Protein AF-A0A3D3Q6C9-F1 (afdb_monomer_lite)

Radius of gyration: 16.37 Å; chains: 1; bounding box: 40×20×40 Å

Secondary structure (DSSP, 8-state):
-HHHHTT--EEEEEE-S--TTHHHHHHHHHHHT-EEEEEEE-----SS-SPPPPPP--

Structure (mmCIF, N/CA/C/O backbone):
data_AF-A0A3D3Q6C9-F1
#
_entry.id   AF-A0A3D3Q6C9-F1
#
loop_
_atom_site.group_PDB
_atom_site.id
_atom_site.type_symbol
_atom_site.label_atom_id
_atom_site.label_alt_id
_atom_site.label_comp_id
_atom_site.label_asym_id
_atom_site.label_entity_id
_atom_site.label_seq_id
_atom_site.pdbx_PDB_ins_code
_atom_site.Cartn_x
_atom_site.Cartn_y
_atom_site.Cartn_z
_atom_site.occupancy
_atom_site.B_iso_or_equiv
_atom_site.auth_seq_id
_atom_site.auth_comp_id
_atom_site.auth_asym_id
_atom_site.auth_atom_id
_atom_site.pdbx_PDB_model_num
ATOM 1 N N . ARG A 1 1 ? -6.763 9.328 12.945 1.00 72.06 1 ARG A N 1
ATOM 2 C CA . ARG A 1 1 ? -7.444 8.046 13.229 1.00 72.06 1 ARG A CA 1
ATOM 3 C C . ARG A 1 1 ? -8.844 8.022 12.595 1.00 72.06 1 ARG A C 1
ATOM 5 O O . ARG A 1 1 ? -9.759 7.427 13.138 1.00 72.06 1 ARG A O 1
ATOM 12 N N . LYS A 1 2 ? -8.991 8.564 11.375 1.00 82.81 2 LYS A N 1
ATOM 13 C CA . LYS A 1 2 ? -10.299 8.771 10.728 1.00 82.81 2 LYS A CA 1
ATOM 14 C C . LYS A 1 2 ? -11.079 7.470 10.499 1.00 82.81 2 LYS A C 1
ATOM 16 O O . LYS A 1 2 ? -12.268 7.412 10.753 1.00 82.81 2 LYS A O 1
ATOM 21 N N . ALA A 1 3 ? -10.403 6.396 10.088 1.00 80.31 3 ALA A N 1
ATOM 22 C CA . ALA A 1 3 ? -11.052 5.096 9.887 1.00 80.31 3 ALA A CA 1
ATOM 23 C C . ALA A 1 3 ? -11.634 4.503 11.188 1.00 80.31 3 ALA A C 1
ATOM 25 O O . ALA A 1 3 ? -12.684 3.870 11.155 1.00 80.31 3 ALA A O 1
ATOM 26 N N . GLN A 1 4 ? -10.999 4.760 12.337 1.00 80.19 4 GLN A N 1
ATOM 27 C CA . GLN A 1 4 ? -11.502 4.313 13.641 1.00 80.19 4 GLN A CA 1
ATOM 28 C C . GLN A 1 4 ? -12.704 5.131 14.104 1.00 80.19 4 GLN A C 1
ATOM 30 O O . GLN A 1 4 ? -13.627 4.578 14.687 1.00 80.19 4 GLN A O 1
ATOM 35 N N . GLU A 1 5 ? -12.724 6.429 13.793 1.00 84.12 5 GLU A N 1
ATOM 36 C CA . GLU A 1 5 ? -13.884 7.300 14.035 1.00 84.12 5 GLU A CA 1
ATOM 37 C C . GLU A 1 5 ? -15.116 6.829 13.239 1.00 84.12 5 GLU A C 1
ATOM 39 O O . GLU A 1 5 ? -16.246 7.009 13.680 1.00 84.12 5 GLU A O 1
ATOM 44 N N . HIS A 1 6 ? -14.899 6.155 12.106 1.00 83.62 6 HIS A N 1
ATOM 45 C CA . HIS A 1 6 ? -15.942 5.521 11.296 1.00 83.62 6 HIS A CA 1
ATOM 46 C C . HIS A 1 6 ? -16.220 4.051 11.667 1.00 83.62 6 HIS A C 1
ATOM 48 O O . HIS A 1 6 ? -16.926 3.362 10.934 1.00 83.62 6 HIS A O 1
ATOM 54 N N . GLY A 1 7 ? -15.678 3.554 12.785 1.00 83.81 7 GLY A N 1
ATOM 55 C CA . GLY A 1 7 ? -15.954 2.205 13.292 1.00 83.81 7 GLY A CA 1
ATOM 56 C C . GLY A 1 7 ? -15.280 1.069 12.517 1.00 83.81 7 GLY A C 1
ATOM 57 O O . GLY A 1 7 ? -15.676 -0.086 12.665 1.00 83.81 7 GLY A O 1
ATOM 58 N N . MET A 1 8 ? -14.268 1.356 11.690 1.00 84.38 8 MET A N 1
ATOM 59 C CA . MET A 1 8 ? -13.526 0.307 10.988 1.00 84.38 8 MET A CA 1
ATOM 60 C C . MET A 1 8 ? -12.603 -0.434 11.957 1.00 84.38 8 MET A C 1
ATOM 62 O O . MET A 1 8 ? -11.737 0.172 12.587 1.00 84.38 8 MET A O 1
ATOM 66 N N . THR A 1 9 ? -12.776 -1.751 12.044 1.00 84.00 9 THR A N 1
ATOM 67 C CA . THR A 1 9 ? -11.992 -2.643 12.915 1.00 84.00 9 THR A CA 1
ATOM 68 C C . THR A 1 9 ? -11.050 -3.550 12.133 1.00 84.00 9 THR A C 1
ATOM 70 O O . THR A 1 9 ? -9.961 -3.853 12.613 1.00 84.00 9 THR A O 1
ATOM 73 N N . LYS A 1 10 ? -11.438 -3.941 10.914 1.00 89.19 10 LYS A N 1
ATOM 74 C CA . LYS A 1 10 ? -10.716 -4.889 10.059 1.00 89.19 10 LYS A CA 1
ATOM 75 C C . LYS A 1 10 ? -10.419 -4.277 8.697 1.00 89.19 10 LYS A C 1
ATOM 77 O O . LYS A 1 10 ? -11.289 -3.622 8.120 1.00 89.19 10 LYS A O 1
ATOM 82 N N . VAL A 1 11 ? -9.206 -4.489 8.190 1.00 88.56 11 VAL A N 1
ATOM 83 C CA . VAL A 1 11 ? -8.746 -3.938 6.908 1.00 88.56 11 VAL A CA 1
ATOM 84 C C . VAL A 1 11 ? -7.929 -4.949 6.106 1.00 88.56 11 VAL A C 1
ATOM 86 O O . VAL A 1 11 ? -7.106 -5.682 6.655 1.00 88.56 11 VAL A O 1
ATOM 89 N N . ASP A 1 12 ? -8.119 -4.927 4.788 1.00 91.12 12 ASP A N 1
ATOM 90 C CA . ASP A 1 12 ? -7.248 -5.592 3.821 1.00 91.12 12 ASP A CA 1
ATOM 91 C C . ASP A 1 12 ? -6.300 -4.571 3.195 1.00 91.12 12 ASP A C 1
ATOM 93 O O . ASP A 1 12 ? -6.713 -3.499 2.741 1.00 91.12 12 ASP A O 1
ATOM 97 N N . VAL A 1 13 ? -5.008 -4.894 3.176 1.00 91.06 13 VAL A N 1
ATOM 98 C CA . VAL A 1 13 ? -3.966 -3.971 2.723 1.00 91.06 13 VAL A CA 1
ATOM 99 C C . VAL A 1 13 ? -3.504 -4.351 1.321 1.00 91.06 13 VAL A C 1
ATOM 101 O O . VAL A 1 13 ? -2.808 -5.345 1.120 1.00 91.06 13 VAL A O 1
ATOM 104 N N . LEU A 1 14 ? -3.854 -3.510 0.348 1.00 92.38 14 LEU A N 1
ATOM 105 C CA . LEU A 1 14 ? -3.421 -3.614 -1.045 1.00 92.38 14 LEU A CA 1
ATOM 106 C C . LEU A 1 14 ? -2.241 -2.669 -1.284 1.00 92.38 14 LEU A C 1
ATOM 108 O O . LEU A 1 14 ? -2.402 -1.447 -1.301 1.00 92.38 14 LEU A O 1
ATOM 112 N N . VAL A 1 15 ? -1.042 -3.220 -1.467 1.00 92.19 15 VAL A N 1
ATOM 113 C CA . VAL A 1 15 ? 0.179 -2.428 -1.658 1.00 92.19 15 VAL A CA 1
ATOM 114 C C . VAL A 1 15 ? 0.547 -2.360 -3.130 1.00 92.19 15 VAL A C 1
ATOM 116 O O . VAL A 1 15 ? 0.640 -3.382 -3.798 1.00 92.19 15 VAL A O 1
ATOM 119 N N . LYS A 1 16 ? 0.836 -1.154 -3.626 1.00 92.19 16 LYS A N 1
ATOM 120 C CA . LYS A 1 16 ? 1.289 -0.936 -5.001 1.00 92.19 16 LYS A CA 1
ATOM 121 C C . LYS A 1 16 ? 2.691 -0.333 -5.029 1.00 92.19 16 LYS A C 1
ATOM 123 O O . LYS A 1 16 ? 2.873 0.836 -4.699 1.00 92.19 16 LYS A O 1
ATOM 128 N N . GLY A 1 17 ? 3.652 -1.109 -5.516 1.00 88.69 17 GLY A N 1
ATOM 129 C CA . GLY A 1 17 ? 5.010 -0.665 -5.802 1.00 88.69 17 GLY A CA 1
ATOM 130 C C . GLY A 1 17 ? 6.028 -0.972 -4.693 1.00 88.69 17 GLY A C 1
ATOM 131 O O . GLY A 1 17 ? 5.681 -1.012 -3.507 1.00 88.69 17 GLY A O 1
ATOM 132 N N . PRO A 1 18 ? 7.307 -1.160 -5.065 1.00 86.81 18 PRO A N 1
ATOM 133 C CA . PRO A 1 18 ? 8.407 -1.261 -4.118 1.00 86.81 18 PRO A CA 1
ATOM 134 C C . PRO A 1 18 ? 8.861 0.150 -3.720 1.00 86.81 18 PRO A C 1
ATOM 136 O O . PRO A 1 18 ? 9.488 0.865 -4.500 1.00 86.81 18 PRO A O 1
ATOM 139 N N . GLY A 1 19 ? 8.522 0.571 -2.505 1.00 90.62 19 GLY A N 1
ATOM 140 C CA . GLY A 1 19 ? 8.941 1.852 -1.941 1.00 90.62 19 GLY A CA 1
ATOM 141 C C . GLY A 1 19 ? 9.370 1.696 -0.487 1.00 90.62 19 GLY A C 1
ATOM 142 O O . GLY A 1 19 ? 8.894 0.801 0.210 1.00 90.62 19 GLY A O 1
ATOM 143 N N . SER A 1 20 ? 10.237 2.593 -0.013 1.00 89.06 20 SER A N 1
ATOM 144 C CA . SER A 1 20 ? 10.761 2.588 1.364 1.00 89.06 20 SER A CA 1
ATOM 145 C C . SER A 1 20 ? 9.668 2.678 2.436 1.00 89.06 20 SER A C 1
ATOM 147 O O . SER A 1 20 ? 9.843 2.187 3.545 1.00 89.06 20 SER A O 1
ATOM 149 N N . GLY A 1 21 ? 8.519 3.272 2.103 1.00 90.12 21 GLY A N 1
ATOM 150 C CA . GLY A 1 21 ? 7.383 3.413 3.012 1.00 90.12 21 GLY A CA 1
ATOM 151 C C . GLY A 1 21 ? 6.481 2.183 3.130 1.00 90.12 21 GLY A C 1
ATOM 152 O O . GLY A 1 21 ? 5.547 2.220 3.926 1.00 90.12 21 GLY A O 1
ATOM 153 N N . ARG A 1 22 ? 6.717 1.109 2.363 1.00 90.81 22 ARG A N 1
ATOM 154 C CA . ARG A 1 22 ? 5.816 -0.054 2.313 1.00 90.81 22 ARG A CA 1
ATOM 155 C C . ARG A 1 22 ? 5.600 -0.688 3.684 1.00 90.81 22 ARG A C 1
ATOM 157 O O . ARG A 1 22 ? 4.471 -0.770 4.156 1.00 90.81 22 ARG A O 1
ATOM 164 N N . GLU A 1 23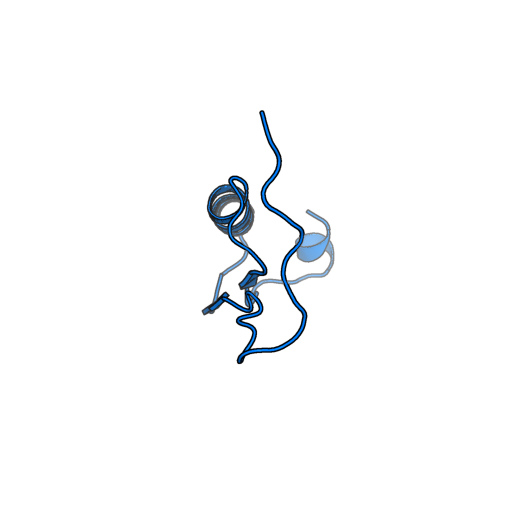 ? 6.677 -1.134 4.321 1.00 88.88 23 GLU A N 1
ATOM 165 C CA . GLU A 1 23 ? 6.575 -1.811 5.616 1.00 88.88 23 GLU A CA 1
ATOM 166 C C . GLU A 1 23 ? 6.186 -0.846 6.729 1.00 88.88 23 GLU A C 1
ATOM 168 O O . GLU A 1 23 ? 5.387 -1.190 7.599 1.00 88.88 23 GLU A O 1
ATOM 173 N N . THR A 1 24 ? 6.707 0.380 6.677 1.00 91.88 24 THR A N 1
ATOM 174 C CA . THR A 1 24 ? 6.391 1.424 7.650 1.00 91.88 24 THR A CA 1
ATOM 175 C C . THR A 1 24 ? 4.892 1.709 7.672 1.00 91.88 24 THR A C 1
ATOM 177 O O . THR A 1 24 ? 4.306 1.774 8.750 1.00 91.88 24 THR A O 1
ATOM 180 N N . ALA A 1 25 ? 4.240 1.801 6.508 1.00 90.38 25 ALA A N 1
ATOM 181 C CA . ALA A 1 25 ? 2.799 2.024 6.414 1.00 90.38 25 ALA A CA 1
ATOM 182 C C . ALA A 1 25 ? 1.989 0.856 7.000 1.00 90.38 25 ALA A C 1
ATOM 184 O O . ALA A 1 25 ? 1.088 1.086 7.804 1.00 90.38 25 ALA A O 1
ATOM 185 N N . ILE A 1 26 ? 2.350 -0.389 6.671 1.00 90.19 26 ILE A N 1
ATOM 186 C CA . ILE A 1 26 ? 1.685 -1.592 7.204 1.00 90.19 26 ILE A CA 1
ATOM 187 C C . ILE A 1 26 ? 1.795 -1.634 8.734 1.00 90.19 26 ILE A C 1
ATOM 189 O O . ILE A 1 26 ? 0.795 -1.807 9.430 1.00 90.19 26 ILE A O 1
ATOM 193 N N . ARG A 1 27 ? 2.998 -1.404 9.276 1.00 90.56 27 ARG A N 1
ATOM 194 C CA . ARG A 1 27 ? 3.227 -1.392 10.729 1.00 90.56 27 ARG A CA 1
ATOM 195 C C . ARG A 1 27 ? 2.473 -0.257 11.421 1.00 90.56 27 ARG A C 1
ATOM 197 O O . ARG A 1 27 ? 1.957 -0.455 12.514 1.00 90.56 27 ARG A O 1
ATOM 204 N N . SER A 1 28 ? 2.361 0.907 10.781 1.00 90.50 28 SER A N 1
ATOM 205 C CA . SER A 1 28 ? 1.595 2.048 11.306 1.00 90.50 28 SER A CA 1
ATOM 206 C C . SER A 1 28 ? 0.099 1.739 11.417 1.00 90.50 28 SER A C 1
ATOM 208 O O . SER A 1 28 ? -0.550 2.139 12.385 1.00 90.50 28 SER A O 1
ATOM 210 N N . LEU A 1 29 ? -0.453 1.021 10.433 1.00 88.38 29 LEU A N 1
ATOM 211 C CA . LEU A 1 29 ? -1.854 0.593 10.423 1.00 88.38 29 LEU A CA 1
ATOM 212 C C . LEU A 1 29 ? -2.131 -0.453 11.511 1.00 88.38 29 LEU A C 1
ATOM 214 O O . LEU A 1 29 ? -3.118 -0.337 12.232 1.00 88.38 29 LEU A O 1
ATOM 218 N N . ALA A 1 30 ? -1.211 -1.399 11.715 1.00 87.56 30 ALA A N 1
ATOM 219 C CA . ALA A 1 30 ? -1.298 -2.341 12.829 1.00 87.56 30 ALA A CA 1
ATOM 220 C C . ALA A 1 30 ? -1.204 -1.626 14.192 1.00 87.56 30 ALA A C 1
ATOM 222 O O . ALA A 1 30 ? -2.031 -1.836 15.075 1.00 87.56 30 ALA A O 1
ATOM 223 N N . ALA A 1 31 ? -0.242 -0.709 14.349 1.00 88.00 31 ALA A N 1
ATOM 224 C CA . ALA A 1 31 ? -0.026 0.037 15.591 1.00 88.00 31 ALA A CA 1
ATOM 225 C C . ALA A 1 31 ? -1.170 1.001 15.936 1.00 88.00 31 ALA A C 1
ATOM 227 O O . ALA A 1 31 ? -1.331 1.384 17.093 1.00 88.00 31 ALA A O 1
ATOM 228 N N . THR A 1 32 ? -1.969 1.412 14.948 1.00 85.50 32 THR A N 1
ATOM 229 C CA . THR A 1 32 ? -3.148 2.235 15.218 1.00 85.50 32 THR A CA 1
ATOM 230 C C . THR A 1 32 ? -4.279 1.431 15.845 1.00 85.50 32 THR A C 1
ATOM 232 O O . THR A 1 32 ? -5.121 2.059 16.474 1.00 85.50 32 THR A O 1
ATOM 235 N N . GLY A 1 33 ? -4.259 0.094 15.788 1.00 83.94 33 GLY A N 1
ATOM 236 C CA . GLY A 1 33 ? -5.294 -0.779 16.354 1.00 83.94 33 GLY A CA 1
ATOM 237 C C . GLY A 1 33 ? -6.317 -1.256 15.322 1.00 83.94 33 GLY A C 1
ATOM 238 O O . GLY A 1 33 ? -7.457 -1.532 15.681 1.00 83.94 33 GLY A O 1
ATOM 239 N N . LEU A 1 34 ? -5.938 -1.288 14.041 1.00 87.00 34 LEU A N 1
ATOM 240 C CA . LEU A 1 34 ? -6.711 -1.936 12.984 1.00 87.00 34 LEU A CA 1
ATOM 241 C C . LEU A 1 34 ? -6.205 -3.371 12.810 1.00 87.00 34 LEU A C 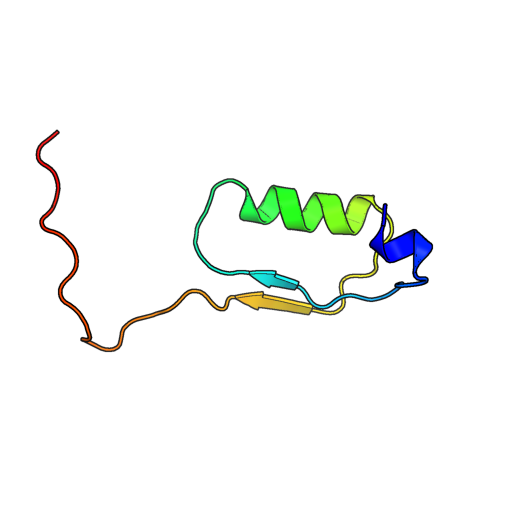1
ATOM 243 O O . LEU A 1 34 ? -4.998 -3.594 12.691 1.00 87.00 34 LEU A O 1
ATOM 247 N N . GLU A 1 35 ? -7.117 -4.338 12.770 1.00 88.50 35 GLU A N 1
ATOM 248 C CA . GLU A 1 35 ? -6.780 -5.730 12.481 1.00 88.50 35 GLU A CA 1
ATOM 249 C C . GLU A 1 35 ? -6.545 -5.903 10.978 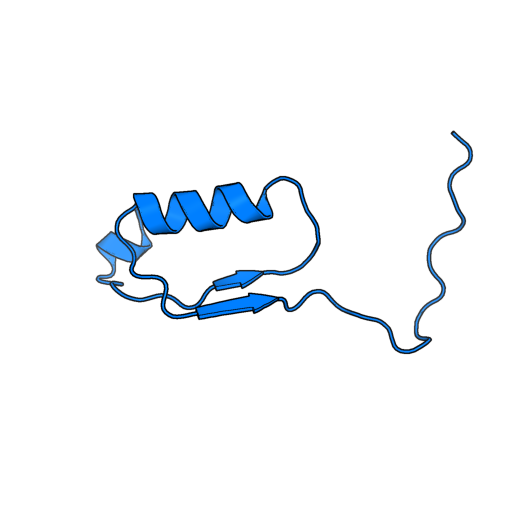1.00 88.50 35 GLU A C 1
ATOM 251 O O . GLU A 1 35 ? -7.431 -5.649 10.158 1.00 88.50 35 GLU A O 1
ATOM 256 N N . ILE A 1 36 ? -5.339 -6.335 10.610 1.00 89.50 36 ILE A N 1
ATOM 257 C CA . ILE A 1 36 ? -4.975 -6.607 9.218 1.00 89.50 36 ILE A CA 1
ATOM 258 C C . ILE A 1 36 ? -5.351 -8.056 8.904 1.00 89.50 36 ILE A C 1
ATOM 260 O O . ILE A 1 36 ? -4.766 -8.976 9.473 1.00 89.50 36 ILE A O 1
ATOM 264 N N . LEU A 1 37 ? -6.317 -8.255 8.005 1.00 90.50 37 LEU A N 1
ATOM 265 C CA . LEU A 1 37 ? -6.776 -9.588 7.593 1.00 90.50 37 LEU A CA 1
ATOM 266 C C . LEU A 1 37 ? -5.874 -10.197 6.514 1.00 90.50 37 LEU A C 1
ATOM 268 O O . LEU A 1 37 ? -5.553 -11.383 6.563 1.00 90.50 37 LEU A O 1
ATOM 272 N N . GLY A 1 38 ? -5.428 -9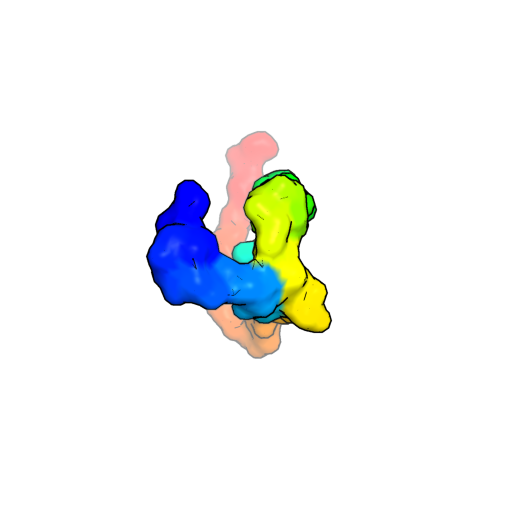.376 5.567 1.00 89.69 38 GLY A N 1
ATOM 273 C CA . GLY A 1 38 ? -4.572 -9.805 4.472 1.00 89.69 38 GLY A CA 1
ATOM 274 C C . GLY A 1 38 ? -3.692 -8.682 3.942 1.00 89.69 38 GLY A C 1
ATOM 275 O O . GLY A 1 38 ? -4.023 -7.497 4.022 1.00 89.69 38 GLY A O 1
ATOM 276 N N . ILE A 1 39 ? -2.546 -9.074 3.386 1.00 91.12 39 ILE A N 1
ATOM 277 C CA . ILE A 1 39 ? -1.628 -8.176 2.684 1.00 91.12 39 ILE A CA 1
ATOM 278 C C . ILE A 1 39 ? -1.452 -8.722 1.272 1.00 91.12 39 ILE A C 1
ATOM 280 O O . ILE A 1 39 ? -0.938 -9.824 1.088 1.00 91.12 39 ILE A O 1
ATOM 284 N N . MET A 1 40 ? -1.862 -7.944 0.275 1.00 91.94 40 MET A N 1
ATOM 285 C CA . MET A 1 40 ? -1.749 -8.307 -1.135 1.00 91.94 40 MET A CA 1
ATOM 286 C C . MET A 1 40 ? -0.882 -7.291 -1.873 1.00 91.94 40 MET A C 1
ATOM 288 O O . MET A 1 40 ? -1.081 -6.079 -1.771 1.00 91.94 40 MET A O 1
ATOM 292 N N . ASP A 1 41 ? 0.086 -7.794 -2.635 1.00 90.31 41 ASP A N 1
ATOM 293 C CA . ASP A 1 41 ? 0.911 -6.971 -3.510 1.00 90.31 41 ASP A CA 1
ATOM 294 C C . ASP A 1 41 ? 0.274 -6.866 -4.895 1.00 90.31 41 ASP A C 1
ATOM 296 O O . ASP A 1 41 ? 0.165 -7.851 -5.621 1.00 90.31 41 ASP A O 1
ATOM 300 N N . VAL A 1 42 ? -0.130 -5.655 -5.260 1.00 92.12 42 VAL A N 1
ATOM 301 C CA . VAL A 1 42 ? -0.710 -5.307 -6.561 1.00 92.12 42 VAL A CA 1
ATOM 302 C C . VAL A 1 42 ? 0.259 -4.464 -7.398 1.00 92.12 42 VAL A C 1
ATOM 304 O O . VAL A 1 42 ? -0.149 -3.632 -8.214 1.00 92.12 42 VAL A O 1
ATOM 307 N N . THR A 1 43 ? 1.570 -4.643 -7.196 1.00 90.50 43 THR A N 1
ATOM 308 C CA . THR A 1 43 ? 2.599 -4.019 -8.036 1.00 90.50 43 THR A CA 1
ATOM 309 C C . THR A 1 43 ? 2.425 -4.459 -9.495 1.00 90.50 43 THR A C 1
ATOM 311 O O . THR A 1 43 ? 2.421 -5.656 -9.778 1.00 90.50 43 THR A O 1
ATOM 314 N N . PRO A 1 44 ? 2.288 -3.517 -10.446 1.00 90.00 44 PRO A N 1
ATOM 315 C CA . PRO A 1 44 ? 2.050 -3.866 -11.839 1.00 90.00 44 PRO A CA 1
ATOM 316 C C . PRO A 1 44 ? 3.289 -4.534 -12.445 1.00 90.00 44 PRO A C 1
ATOM 318 O O . PRO A 1 44 ? 4.342 -3.906 -12.562 1.00 90.00 44 PRO A O 1
ATOM 321 N N . VAL A 1 45 ? 3.143 -5.789 -12.871 1.00 88.75 45 VAL A N 1
ATOM 322 C CA . VAL A 1 45 ? 4.147 -6.516 -13.656 1.00 88.75 45 VAL A CA 1
ATOM 323 C C . VAL A 1 45 ? 3.733 -6.461 -15.130 1.00 88.75 45 VAL A C 1
ATOM 325 O O . VAL A 1 45 ? 2.710 -7.037 -15.496 1.00 88.75 45 VAL A O 1
ATOM 328 N N . PRO A 1 46 ? 4.471 -5.744 -15.996 1.00 88.75 46 PRO A N 1
ATOM 329 C CA . PRO A 1 46 ? 4.119 -5.652 -17.406 1.00 88.75 46 PRO A CA 1
ATOM 330 C C . PRO A 1 46 ? 4.544 -6.917 -18.165 1.00 88.75 46 PRO A C 1
ATOM 332 O O . PRO A 1 46 ? 5.727 -7.249 -18.222 1.00 88.75 46 PRO A O 1
ATOM 335 N N . HIS A 1 47 ? 3.599 -7.580 -18.832 1.00 89.69 47 HIS A N 1
ATOM 336 C CA . HIS A 1 47 ? 3.877 -8.678 -19.764 1.00 89.69 47 HIS A CA 1
ATOM 337 C C . HIS A 1 47 ? 4.314 -8.123 -21.131 1.00 89.69 47 HIS A C 1
ATOM 339 O O . HIS A 1 47 ? 3.513 -8.049 -22.056 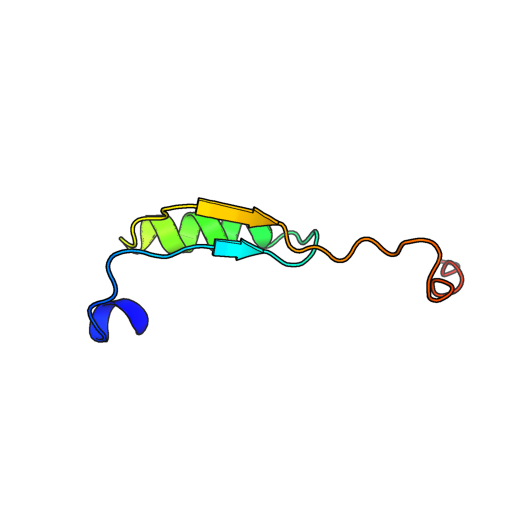1.00 89.69 47 HIS A O 1
ATOM 345 N N . ASN A 1 48 ? 5.569 -7.671 -21.249 1.00 86.00 48 ASN A N 1
ATOM 346 C CA . ASN A 1 48 ? 6.131 -7.082 -22.482 1.00 86.00 48 ASN A CA 1
ATOM 347 C C . ASN A 1 48 ? 5.308 -5.904 -23.060 1.00 86.00 48 ASN A C 1
ATOM 349 O O . ASN A 1 48 ? 5.173 -5.763 -24.271 1.00 86.00 48 ASN A O 1
ATOM 353 N N . GLY A 1 49 ? 4.754 -5.061 -22.178 1.00 88.31 49 GLY A N 1
ATOM 354 C CA . GLY A 1 49 ? 3.966 -3.874 -22.536 1.00 88.31 49 GLY A CA 1
ATOM 355 C C . GLY A 1 49 ? 4.815 -2.660 -22.945 1.00 88.31 49 GLY A C 1
ATOM 356 O O . GLY A 1 49 ? 5.728 -2.751 -23.761 1.00 88.31 49 GLY A O 1
ATOM 357 N N . CYS A 1 50 ? 4.523 -1.484 -22.382 1.00 88.69 50 CYS A N 1
ATOM 358 C CA . CYS A 1 50 ? 5.223 -0.243 -22.727 1.00 88.69 50 CYS A CA 1
ATOM 359 C C . CYS A 1 50 ? 6.739 -0.321 -22.475 1.00 88.69 50 CYS A C 1
ATOM 361 O O . CYS A 1 50 ? 7.186 -0.770 -21.417 1.00 88.69 50 CYS A O 1
ATOM 363 N N . ARG A 1 51 ? 7.535 0.212 -23.412 1.00 91.88 51 ARG A N 1
ATOM 364 C CA . ARG A 1 51 ? 8.993 0.328 -23.268 1.00 91.88 51 ARG A CA 1
ATOM 365 C C . ARG A 1 51 ? 9.342 1.216 -22.058 1.00 91.88 51 ARG A C 1
ATOM 367 O O . ARG A 1 51 ? 8.958 2.389 -22.055 1.00 91.88 51 ARG A O 1
ATOM 374 N N . PRO A 1 52 ? 10.106 0.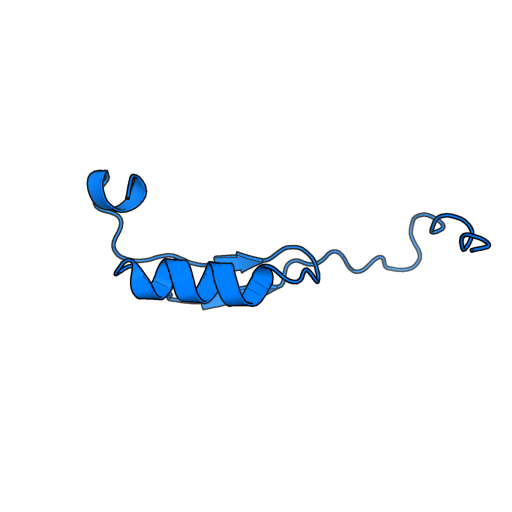720 -21.063 1.00 90.69 52 PRO A N 1
ATOM 375 C CA . PRO A 1 52 ? 10.578 1.542 -19.953 1.00 90.69 52 PRO A CA 1
ATOM 376 C C . PRO A 1 52 ? 11.417 2.728 -20.438 1.00 90.69 52 PRO A C 1
ATOM 378 O O . PRO A 1 52 ? 12.084 2.660 -21.476 1.00 90.69 52 PRO A O 1
ATOM 381 N N . ARG A 1 53 ? 11.410 3.827 -19.674 1.00 92.94 53 ARG A N 1
ATOM 382 C CA . ARG A 1 53 ? 12.214 5.014 -20.001 1.00 92.94 53 ARG A CA 1
ATOM 383 C C . ARG A 1 53 ? 13.695 4.634 -20.109 1.00 92.94 53 ARG A C 1
ATOM 385 O O . ARG A 1 53 ? 14.195 3.824 -19.331 1.00 92.94 53 ARG A O 1
ATOM 392 N N . LYS A 1 54 ? 14.402 5.244 -21.068 1.00 94.69 54 LYS A N 1
ATOM 393 C CA . LYS A 1 54 ? 15.848 5.052 -21.259 1.00 94.69 54 LYS A CA 1
ATOM 394 C C . LYS A 1 54 ? 16.574 5.251 -19.925 1.00 94.69 54 LYS A C 1
ATOM 396 O O . LYS A 1 54 ? 16.323 6.240 -19.237 1.00 94.69 54 LYS A O 1
ATOM 401 N N . ARG A 1 55 ? 17.478 4.325 -19.581 1.00 93.19 55 ARG A N 1
ATOM 402 C CA . ARG A 1 55 ? 18.294 4.406 -18.360 1.00 93.19 55 ARG A CA 1
ATOM 403 C C . ARG A 1 55 ? 18.975 5.774 -18.293 1.00 93.19 55 ARG A C 1
ATOM 405 O O . ARG A 1 55 ? 19.627 6.192 -19.254 1.00 93.19 55 ARG A O 1
ATOM 412 N N . ARG A 1 56 ? 18.789 6.475 -17.174 1.00 93.00 56 ARG A N 1
ATOM 413 C CA . ARG A 1 56 ? 19.389 7.793 -16.950 1.00 93.00 56 ARG A CA 1
ATOM 414 C C . ARG A 1 56 ? 20.911 7.640 -16.866 1.00 93.00 56 ARG A C 1
ATOM 416 O O . ARG A 1 56 ? 21.394 6.678 -16.275 1.00 93.00 56 ARG A O 1
ATOM 423 N N . ARG A 1 57 ? 21.643 8.570 -17.479 1.00 92.38 57 ARG A N 1
ATOM 424 C CA . ARG A 1 57 ? 23.091 8.717 -17.298 1.00 92.38 57 ARG A CA 1
ATOM 425 C C . ARG A 1 57 ? 23.285 9.670 -16.124 1.00 92.38 57 ARG A C 1
ATOM 427 O O . ARG A 1 57 ? 23.044 10.864 -16.280 1.00 92.38 57 ARG A O 1
ATOM 434 N N . VAL A 1 58 ? 23.571 9.111 -14.958 1.00 79.31 58 VAL A N 1
ATOM 435 C CA . VAL A 1 58 ? 24.064 9.819 -13.773 1.00 79.31 58 VAL A CA 1
ATOM 436 C C . VAL A 1 58 ? 25.300 9.064 -13.329 1.00 79.31 58 VAL A C 1
ATOM 438 O O . VAL A 1 58 ? 25.234 7.814 -13.414 1.00 79.31 58 VAL A O 1
#

Sequence (58 aa):
RKAQEHGMTKVDVLVKGPGSGRETAIRSLAATGLEILGIMDVTPVPHNGCRPRKRRRV

pLDDT: mean 88.51, std 4.03, range [72.06, 94.69]

Foldseek 3Di:
DVCVVVVAAEDEAEDEDDDPCPVVVVVVCVVVRHHYPYYHYPHDDDPPDDDDDDDDDD